Protein AF-A0A0F9FZ62-F1 (afdb_monomer_lite)

Secondary structure (DSSP, 8-state):
---PPPP------TTSBPPPEEEEEEEEEEEEEES--SSEEEEEEEESSTT---EEEEEEEEEPTT--SEEEEEEEEEEEEEEEEEE--

pLDDT: mean 80.11, std 10.9, range [39.81, 92.0]

Radius of gyration: 12.88 Å; chains: 1; bounding box: 30×21×42 Å

Structure (mmCIF, N/CA/C/O backbone):
data_AF-A0A0F9FZ62-F1
#
_entry.id   AF-A0A0F9FZ62-F1
#
loop_
_atom_site.group_PDB
_atom_site.id
_atom_site.type_symbol
_atom_site.label_atom_id
_atom_site.label_alt_id
_atom_site.label_comp_id
_atom_site.label_asym_id
_atom_site.label_entity_id
_atom_site.label_seq_id
_atom_site.pdbx_PDB_ins_code
_atom_site.Cartn_x
_atom_site.Cartn_y
_atom_site.Cartn_z
_atom_site.occupancy
_atom_site.B_iso_or_equiv
_atom_site.auth_seq_id
_atom_site.auth_comp_id
_atom_site.auth_asym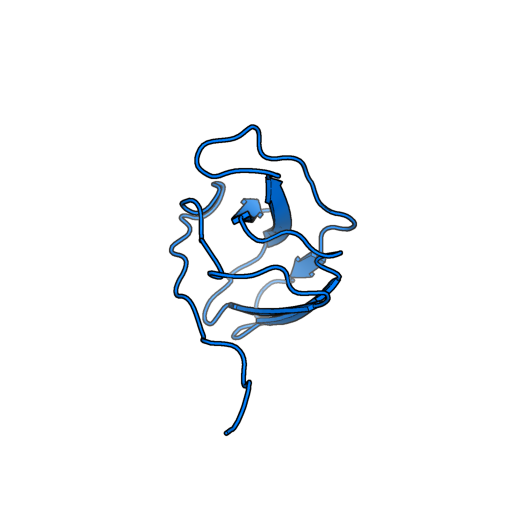_id
_atom_site.auth_atom_id
_atom_site.pdbx_PDB_model_num
ATOM 1 N N . MET A 1 1 ? 7.387 -3.989 26.122 1.00 39.81 1 MET A N 1
ATOM 2 C CA . MET A 1 1 ? 7.009 -5.104 25.227 1.00 39.81 1 MET A CA 1
ATOM 3 C C . MET A 1 1 ? 6.819 -4.499 23.853 1.00 39.81 1 MET A C 1
ATOM 5 O O . MET A 1 1 ? 6.100 -3.515 23.755 1.00 39.81 1 MET A O 1
ATOM 9 N N . SER A 1 2 ? 7.623 -4.915 22.877 1.00 43.56 2 SER A N 1
ATOM 10 C CA . SER A 1 2 ? 7.951 -4.052 21.743 1.00 43.56 2 SER A CA 1
ATOM 11 C C . SER A 1 2 ? 6.784 -3.858 20.778 1.00 43.56 2 SER A C 1
ATOM 13 O O . SER A 1 2 ? 6.276 -4.825 20.223 1.00 43.56 2 SER A O 1
ATOM 15 N N . LEU A 1 3 ? 6.368 -2.607 20.589 1.00 51.00 3 LEU A N 1
ATOM 16 C CA . LEU A 1 3 ? 5.237 -2.206 19.752 1.00 51.00 3 LEU A CA 1
ATOM 17 C C . LEU A 1 3 ? 5.657 -2.093 18.269 1.00 51.00 3 LEU A C 1
ATOM 19 O O . LEU A 1 3 ? 5.341 -1.105 17.608 1.00 51.00 3 LEU A O 1
ATOM 23 N N . TYR A 1 4 ? 6.417 -3.065 17.756 1.00 58.88 4 TYR A N 1
ATOM 24 C CA . TYR A 1 4 ? 6.824 -3.084 16.349 1.00 58.88 4 TYR A CA 1
ATOM 25 C C . TYR A 1 4 ? 5.607 -3.404 15.469 1.00 58.88 4 TYR A C 1
ATOM 27 O O . TYR A 1 4 ? 4.815 -4.281 15.810 1.00 58.88 4 TYR A O 1
ATOM 35 N N . GLY A 1 5 ? 5.415 -2.635 14.391 1.00 66.69 5 GLY A N 1
ATOM 36 C CA . GLY A 1 5 ? 4.354 -2.876 13.410 1.00 66.69 5 GLY A CA 1
ATOM 37 C C . GLY A 1 5 ? 4.439 -4.293 12.840 1.00 66.69 5 GLY A C 1
ATOM 38 O O . GLY A 1 5 ? 5.527 -4.852 12.714 1.00 66.69 5 GLY A O 1
ATOM 39 N N . GLU A 1 6 ? 3.287 -4.892 12.550 1.00 80.50 6 GLU A N 1
ATOM 40 C CA . GLU A 1 6 ? 3.214 -6.213 11.927 1.00 80.50 6 GLU A CA 1
ATOM 41 C C . GLU A 1 6 ? 3.220 -6.054 10.404 1.00 80.50 6 GLU A C 1
ATOM 43 O O . GLU A 1 6 ? 2.476 -5.237 9.860 1.00 80.50 6 GLU A O 1
ATOM 48 N N . TRP A 1 7 ? 4.024 -6.857 9.707 1.00 84.81 7 TRP A N 1
ATOM 49 C CA . TRP A 1 7 ? 3.959 -6.934 8.251 1.00 84.81 7 TRP A CA 1
ATOM 50 C C . TRP A 1 7 ? 2.680 -7.650 7.822 1.00 84.81 7 TRP A C 1
ATOM 52 O O . TRP A 1 7 ? 2.469 -8.816 8.159 1.00 84.81 7 TRP A O 1
ATOM 62 N N . LYS A 1 8 ? 1.841 -6.964 7.045 1.00 86.12 8 LYS A N 1
ATOM 63 C CA . LYS A 1 8 ? 0.640 -7.540 6.432 1.00 86.12 8 LYS A CA 1
ATOM 64 C C . LYS A 1 8 ? 0.876 -7.757 4.944 1.00 86.12 8 LYS A C 1
ATOM 66 O O . LYS A 1 8 ? 1.314 -6.854 4.236 1.00 86.12 8 LYS A O 1
ATOM 71 N N . ALA A 1 9 ? 0.575 -8.961 4.467 1.00 84.38 9 ALA A N 1
ATOM 72 C CA . ALA A 1 9 ? 0.627 -9.261 3.044 1.00 84.38 9 ALA A CA 1
ATOM 73 C C . ALA A 1 9 ? -0.618 -8.699 2.343 1.00 84.38 9 ALA A C 1
ATOM 75 O O . ALA A 1 9 ? -1.741 -8.942 2.780 1.00 84.38 9 ALA A O 1
ATOM 76 N N . ALA A 1 10 ? -0.410 -7.996 1.232 1.00 83.19 10 ALA A N 1
ATOM 77 C CA . ALA A 1 10 ? -1.465 -7.538 0.339 1.00 83.19 10 ALA A CA 1
ATOM 78 C C . ALA A 1 10 ? -1.154 -8.044 -1.069 1.00 83.19 10 ALA A C 1
ATOM 80 O O . ALA A 1 10 ? -0.093 -7.747 -1.618 1.00 83.19 10 ALA A O 1
ATOM 81 N N . THR A 1 11 ? -2.063 -8.825 -1.650 1.00 82.62 11 THR A N 1
ATOM 82 C CA . THR A 1 11 ? -1.908 -9.291 -3.032 1.00 82.62 11 THR A CA 1
ATOM 83 C C . THR A 1 11 ? -2.618 -8.317 -3.957 1.00 82.62 11 THR A C 1
ATOM 85 O O . THR A 1 11 ? -3.768 -7.953 -3.721 1.00 82.62 11 THR A O 1
ATOM 88 N N . ILE A 1 12 ? -1.926 -7.883 -5.005 1.00 79.25 12 ILE A N 1
ATOM 89 C CA . ILE A 1 12 ? -2.452 -6.966 -6.016 1.00 79.25 12 ILE A CA 1
ATOM 90 C C . ILE A 1 12 ? -2.203 -7.602 -7.370 1.00 79.25 12 ILE A C 1
ATOM 92 O O . ILE A 1 12 ? -1.098 -8.068 -7.647 1.00 79.25 12 ILE A O 1
ATOM 96 N N . THR A 1 13 ? -3.222 -7.597 -8.222 1.00 74.81 13 THR A N 1
ATOM 97 C CA . THR A 1 13 ? -3.031 -7.895 -9.639 1.00 74.81 13 THR A CA 1
ATOM 98 C C . THR A 1 13 ? -2.726 -6.590 -10.363 1.00 74.81 13 THR A C 1
ATOM 100 O O . THR A 1 13 ? -3.263 -5.537 -10.027 1.00 74.81 13 THR A O 1
ATOM 103 N N . ALA A 1 14 ? -1.826 -6.631 -11.340 1.00 68.44 14 ALA A N 1
ATOM 104 C CA . ALA A 1 14 ? -1.414 -5.447 -12.080 1.00 68.44 14 ALA A CA 1
ATOM 105 C C . ALA A 1 14 ? -2.641 -4.684 -12.636 1.00 68.44 14 ALA A C 1
ATOM 107 O O . ALA A 1 14 ? -3.489 -5.278 -13.302 1.00 68.44 14 ALA A O 1
ATOM 108 N N . GLY A 1 15 ? -2.745 -3.381 -12.346 1.00 68.44 15 GLY A N 1
ATOM 109 C CA . GLY A 1 15 ? -3.862 -2.540 -12.795 1.00 68.44 15 GLY A CA 1
ATOM 110 C C . GLY A 1 15 ? -5.085 -2.538 -11.872 1.0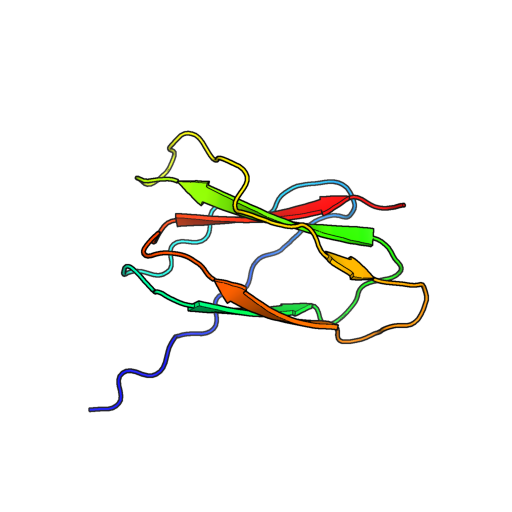0 68.44 15 GLY A C 1
ATOM 111 O O . GLY A 1 15 ? -6.108 -1.958 -12.238 1.00 68.44 15 GLY A O 1
ATOM 112 N N . THR A 1 16 ? -5.008 -3.169 -10.696 1.00 81.38 16 THR A N 1
ATOM 113 C CA . THR A 1 16 ? -6.098 -3.205 -9.713 1.00 81.38 16 THR A CA 1
ATOM 114 C C . THR A 1 16 ? -5.679 -2.649 -8.349 1.00 81.38 16 THR A C 1
ATOM 116 O O . THR A 1 16 ? -4.532 -2.264 -8.107 1.00 81.38 16 THR A O 1
ATOM 119 N N . SER A 1 17 ? -6.644 -2.587 -7.433 1.00 85.44 17 SER A N 1
ATOM 120 C CA . SER A 1 17 ? -6.402 -2.432 -6.001 1.00 85.44 17 SER A CA 1
ATOM 121 C C . SER A 1 17 ? -6.210 -3.788 -5.321 1.00 85.44 17 SER A C 1
ATOM 123 O O . SER A 1 17 ? -6.636 -4.820 -5.848 1.00 85.44 17 SER A O 1
ATOM 125 N N . SER A 1 18 ? -5.559 -3.777 -4.158 1.00 87.75 18 SER A N 1
ATOM 126 C CA . SER A 1 18 ? -5.555 -4.897 -3.221 1.00 87.75 18 SER A CA 1
ATOM 127 C C . SER A 1 18 ? -6.924 -5.073 -2.568 1.00 87.75 18 SER A C 1
ATOM 129 O O . SER A 1 18 ? -7.764 -4.160 -2.548 1.00 87.75 18 SER A O 1
ATOM 131 N N . ASP A 1 19 ? -7.087 -6.218 -1.913 1.00 88.94 19 ASP A N 1
ATOM 132 C CA . ASP A 1 19 ? -8.066 -6.358 -0.843 1.00 88.94 19 ASP A CA 1
ATOM 133 C C . ASP A 1 19 ? -7.808 -5.344 0.280 1.00 88.94 19 ASP A C 1
ATOM 135 O O . ASP A 1 19 ? -6.720 -4.771 0.410 1.00 88.94 19 ASP A O 1
ATOM 139 N N . GLU A 1 20 ? -8.848 -5.094 1.074 1.00 89.81 20 GLU A N 1
ATOM 140 C CA . GLU A 1 20 ? -8.735 -4.286 2.286 1.00 89.81 20 GLU A CA 1
ATOM 141 C C . GLU A 1 20 ? -7.760 -4.946 3.262 1.00 89.81 20 GLU A C 1
ATOM 143 O O . GLU A 1 20 ? -7.888 -6.127 3.583 1.00 89.81 20 GLU A O 1
ATOM 148 N N . VAL A 1 21 ? -6.801 -4.161 3.743 1.00 90.19 21 VAL A N 1
ATOM 149 C CA . VAL A 1 21 ? -5.856 -4.562 4.778 1.00 90.19 21 VAL A CA 1
ATOM 150 C C . VAL A 1 21 ? -6.210 -3.817 6.054 1.00 90.19 21 VAL A C 1
ATOM 152 O O . VAL A 1 21 ? -6.186 -2.585 6.091 1.00 90.19 21 VAL A O 1
ATOM 155 N N . ASP A 1 22 ? -6.525 -4.580 7.096 1.00 90.44 22 ASP A N 1
ATOM 156 C CA . ASP A 1 22 ? -6.712 -4.076 8.451 1.00 90.44 22 ASP A CA 1
ATOM 157 C C . ASP A 1 22 ? -5.380 -4.138 9.215 1.00 90.44 22 ASP A C 1
ATOM 159 O O . ASP A 1 22 ? -4.810 -5.213 9.438 1.00 90.44 22 ASP A O 1
ATOM 163 N N . LEU A 1 23 ? -4.875 -2.968 9.609 1.00 85.69 23 LEU A N 1
ATOM 164 C CA . LEU A 1 23 ? -3.643 -2.837 10.384 1.00 85.69 23 LEU A CA 1
ATOM 165 C C . LEU A 1 23 ? -3.846 -3.112 11.887 1.00 85.69 23 LEU A C 1
ATOM 167 O O . LEU A 1 23 ? -2.874 -3.224 12.632 1.00 85.69 23 LEU A O 1
ATOM 171 N N . GLY A 1 24 ? -5.093 -3.225 12.350 1.00 86.62 24 GLY A N 1
ATOM 172 C CA . GLY A 1 24 ? -5.474 -3.513 13.736 1.00 86.62 24 GLY A CA 1
ATOM 173 C C . GLY A 1 24 ? -5.375 -2.325 14.699 1.00 86.62 24 GLY A C 1
ATOM 174 O O . GLY A 1 24 ? -5.823 -2.429 15.840 1.00 86.62 24 GLY A O 1
ATOM 175 N N . ARG A 1 25 ? -4.784 -1.207 14.263 1.00 84.44 25 ARG A N 1
ATOM 176 C CA . ARG A 1 25 ? -4.762 0.084 14.963 1.00 84.44 25 ARG A CA 1
ATOM 177 C C . ARG A 1 25 ? -4.464 1.216 13.984 1.00 84.44 25 ARG A C 1
ATOM 179 O O . ARG A 1 25 ? -4.000 0.968 12.871 1.00 84.44 25 ARG A O 1
ATOM 186 N N . ASP A 1 26 ? -4.635 2.444 14.450 1.00 85.12 26 ASP A N 1
ATOM 187 C CA . ASP A 1 26 ? -4.236 3.638 13.714 1.00 85.12 26 ASP A CA 1
ATOM 188 C C . ASP A 1 26 ? -2.712 3.822 13.770 1.00 85.12 26 ASP A C 1
ATOM 190 O O . ASP A 1 26 ? -2.091 3.779 14.840 1.00 85.12 26 ASP A O 1
ATOM 194 N N . TYR A 1 27 ? -2.098 4.015 12.602 1.00 83.88 27 TYR A N 1
ATOM 195 C CA . TYR A 1 27 ? -0.669 4.288 12.460 1.00 83.88 27 TYR A CA 1
ATOM 196 C C . TYR A 1 27 ? -0.450 5.636 11.769 1.00 83.88 27 TYR A C 1
ATOM 198 O O . TYR A 1 27 ? -1.190 6.014 10.863 1.00 83.88 27 TYR A O 1
ATOM 206 N N . ASP A 1 28 ? 0.610 6.349 12.152 1.00 84.44 28 ASP A N 1
ATOM 207 C CA . ASP A 1 28 ? 0.998 7.598 11.483 1.00 84.44 28 ASP A CA 1
ATOM 208 C C . ASP A 1 28 ? 1.745 7.346 10.167 1.00 84.44 28 ASP A C 1
ATOM 210 O O . ASP A 1 28 ? 1.641 8.131 9.221 1.00 84.44 28 ASP A O 1
ATOM 214 N N . PHE A 1 29 ? 2.482 6.235 10.099 1.00 84.69 29 PHE A N 1
ATOM 215 C CA . PHE A 1 29 ? 3.334 5.857 8.976 1.00 84.69 29 PHE A CA 1
ATOM 216 C C . PHE A 1 29 ? 3.134 4.385 8.619 1.00 84.69 29 PHE A C 1
ATOM 218 O O . PHE A 1 29 ? 2.941 3.548 9.502 1.00 84.69 29 PHE A O 1
ATOM 225 N N . LEU A 1 30 ? 3.228 4.086 7.326 1.00 86.69 30 LEU A N 1
ATOM 226 C CA . LEU A 1 30 ? 3.210 2.740 6.772 1.00 86.69 30 LEU A CA 1
ATOM 227 C C . LEU A 1 30 ? 4.446 2.544 5.904 1.00 86.69 30 LEU A C 1
ATOM 229 O O . LEU A 1 30 ? 4.705 3.334 5.000 1.00 86.69 30 LEU A O 1
ATOM 233 N N . GLU A 1 31 ? 5.162 1.459 6.147 1.00 86.75 31 GLU A N 1
ATOM 234 C CA . GLU A 1 31 ? 6.241 0.995 5.288 1.00 86.75 31 GLU A CA 1
ATOM 235 C C . GLU A 1 31 ? 5.669 -0.012 4.281 1.00 86.75 31 GLU A C 1
ATOM 237 O O . GLU A 1 31 ? 4.956 -0.944 4.663 1.00 86.75 31 GLU A O 1
ATOM 242 N N . ILE A 1 32 ? 5.927 0.195 2.989 1.00 84.12 32 ILE A N 1
ATOM 243 C CA . ILE A 1 32 ? 5.516 -0.722 1.928 1.00 84.12 32 ILE A CA 1
ATOM 244 C C . ILE A 1 32 ? 6.744 -1.333 1.270 1.00 84.12 32 ILE A C 1
ATOM 246 O O . ILE A 1 32 ? 7.683 -0.637 0.891 1.00 84.12 32 ILE A O 1
ATOM 250 N N . GLN A 1 33 ? 6.696 -2.646 1.078 1.00 83.81 33 GLN A N 1
ATOM 251 C CA . GLN A 1 33 ? 7.667 -3.390 0.294 1.00 83.81 33 GLN A CA 1
ATOM 252 C C . GLN A 1 33 ? 6.939 -4.097 -0.847 1.00 83.81 33 GLN A C 1
ATOM 254 O O . GLN A 1 33 ? 6.016 -4.876 -0.614 1.00 83.81 33 GLN A O 1
ATOM 259 N N . ILE A 1 34 ? 7.362 -3.843 -2.084 1.00 79.38 34 ILE A N 1
ATOM 260 C CA . ILE A 1 34 ? 6.832 -4.477 -3.293 1.00 79.38 34 ILE A CA 1
ATOM 261 C C . ILE A 1 34 ? 7.965 -5.297 -3.919 1.00 79.38 34 ILE A C 1
ATOM 263 O O . ILE A 1 34 ? 8.803 -4.738 -4.634 1.00 79.38 34 ILE A O 1
ATOM 267 N N . PRO A 1 35 ? 8.018 -6.619 -3.663 1.00 72.25 35 PRO A N 1
ATOM 268 C CA . PRO A 1 35 ? 9.130 -7.468 -4.097 1.00 72.25 35 PRO A CA 1
ATOM 269 C C . PRO A 1 35 ? 9.329 -7.458 -5.618 1.00 72.25 35 PRO A C 1
ATOM 271 O O . PRO A 1 35 ? 10.446 -7.433 -6.129 1.00 72.25 35 PRO A O 1
ATOM 274 N N . THR A 1 36 ? 8.230 -7.421 -6.367 1.00 73.00 36 THR A N 1
ATOM 275 C CA . THR A 1 36 ? 8.249 -7.457 -7.829 1.00 73.00 36 THR A CA 1
ATOM 276 C C . THR A 1 36 ? 7.319 -6.400 -8.395 1.00 73.00 36 THR A C 1
ATOM 278 O O . THR A 1 36 ? 6.110 -6.457 -8.182 1.00 73.00 36 THR A O 1
ATOM 281 N N . ILE A 1 37 ? 7.882 -5.462 -9.152 1.00 68.94 37 ILE A N 1
ATOM 282 C CA . ILE A 1 37 ? 7.138 -4.484 -9.938 1.00 68.94 37 ILE A CA 1
ATOM 283 C C . ILE A 1 37 ? 7.859 -4.310 -11.272 1.00 68.94 37 ILE A C 1
ATOM 285 O O . ILE A 1 37 ? 9.072 -4.103 -11.303 1.00 68.94 37 ILE A O 1
ATOM 289 N N . THR A 1 38 ? 7.134 -4.488 -12.377 1.00 68.00 38 THR A N 1
ATOM 290 C CA . THR A 1 38 ? 7.710 -4.340 -13.719 1.00 68.00 38 THR A CA 1
ATOM 291 C C . THR A 1 38 ? 7.793 -2.867 -14.085 1.00 68.00 38 THR A C 1
ATOM 293 O O . THR A 1 38 ? 8.873 -2.413 -14.420 1.00 68.00 38 THR A O 1
ATOM 296 N N . SER A 1 39 ? 6.687 -2.133 -13.958 1.00 72.88 39 SER A N 1
ATOM 297 C CA . SER A 1 39 ? 6.577 -0.670 -13.988 1.00 72.88 39 SER A CA 1
ATOM 298 C C . SER A 1 39 ? 5.158 -0.300 -13.573 1.00 72.88 39 SER A C 1
ATOM 300 O O . SER A 1 39 ? 4.215 -1.045 -13.853 1.00 72.88 39 SER A O 1
ATOM 302 N N . GLY A 1 40 ? 4.990 0.829 -12.897 1.00 76.94 40 GLY A N 1
ATOM 303 C CA . GLY A 1 40 ? 3.657 1.273 -12.520 1.00 76.94 40 GLY A CA 1
ATOM 304 C C . GLY A 1 40 ? 3.650 2.341 -11.449 1.00 76.94 40 GLY A C 1
ATOM 305 O O . GLY A 1 40 ? 4.641 2.571 -10.747 1.00 76.94 40 GLY A O 1
ATOM 306 N N . THR A 1 41 ? 2.497 2.979 -11.323 1.00 83.19 41 THR A N 1
ATOM 307 C CA . THR A 1 41 ? 2.221 3.951 -10.275 1.00 83.19 41 THR A CA 1
ATOM 308 C C . THR A 1 41 ? 1.531 3.253 -9.111 1.00 83.19 41 THR A C 1
ATOM 310 O O . THR A 1 41 ? 0.539 2.546 -9.289 1.00 83.19 41 THR A O 1
ATOM 313 N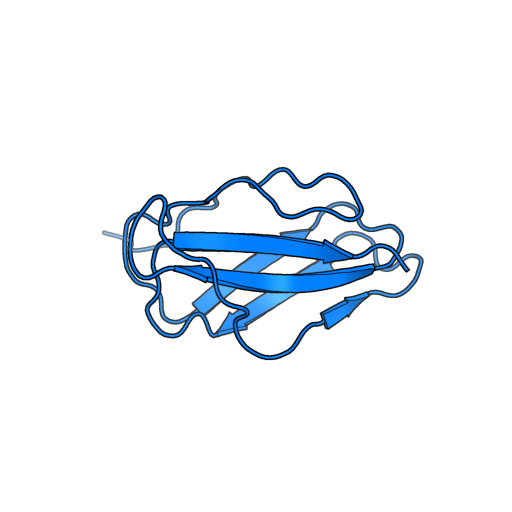 N . ILE A 1 42 ? 2.073 3.449 -7.914 1.00 84.38 42 ILE A N 1
ATOM 314 C CA . ILE A 1 42 ? 1.545 2.945 -6.654 1.00 84.38 42 ILE A CA 1
ATOM 315 C C . ILE A 1 42 ? 0.915 4.104 -5.895 1.00 84.38 42 ILE A C 1
ATOM 317 O O . ILE A 1 42 ? 1.534 5.155 -5.726 1.00 84.38 42 ILE A O 1
ATOM 321 N N . LYS A 1 43 ? -0.309 3.907 -5.414 1.00 87.94 43 LYS A N 1
ATOM 322 C CA . LYS A 1 43 ? -0.953 4.813 -4.459 1.00 87.94 43 LYS A CA 1
ATOM 323 C C . LYS A 1 43 ? -1.542 4.030 -3.299 1.00 87.94 43 LYS A C 1
ATOM 325 O O . LYS A 1 43 ? -1.861 2.846 -3.428 1.00 87.94 43 LYS A O 1
ATOM 330 N N . LEU A 1 44 ? -1.750 4.726 -2.192 1.00 88.88 44 LEU A N 1
ATOM 331 C CA . LEU A 1 44 ? -2.533 4.213 -1.082 1.00 88.88 44 LEU A CA 1
ATOM 332 C C . LEU A 1 44 ? -3.939 4.786 -1.123 1.00 88.88 44 LEU A C 1
ATOM 334 O O . LEU A 1 44 ? -4.158 5.950 -1.447 1.00 88.88 44 LEU A O 1
ATOM 338 N N . GLN A 1 45 ? -4.892 3.941 -0.774 1.00 92.00 45 GLN A N 1
ATOM 339 C CA . GLN A 1 45 ? -6.244 4.332 -0.448 1.00 92.00 45 GLN A CA 1
ATOM 340 C C . GLN A 1 45 ? -6.534 3.966 0.997 1.00 92.00 45 GLN A C 1
ATOM 342 O O . GLN A 1 45 ? -6.092 2.921 1.464 1.00 92.00 45 GLN A O 1
ATOM 347 N N . VAL A 1 46 ? -7.305 4.792 1.691 1.00 92.00 46 VAL A N 1
ATOM 348 C CA . VAL A 1 46 ? -7.647 4.582 3.101 1.00 92.00 46 VAL A CA 1
ATOM 349 C C . VAL A 1 46 ? -9.138 4.730 3.356 1.00 92.00 46 VAL A C 1
ATOM 351 O O . VAL A 1 46 ? -9.844 5.400 2.597 1.00 92.00 46 VAL A O 1
ATOM 354 N N . ALA A 1 47 ? -9.615 4.104 4.427 1.00 91.44 47 ALA A N 1
ATOM 355 C CA . ALA A 1 47 ? -10.989 4.199 4.898 1.00 91.44 47 ALA A CA 1
ATOM 356 C C . ALA A 1 47 ? -11.044 4.374 6.425 1.00 91.44 47 ALA A C 1
ATOM 358 O O . ALA A 1 47 ? -10.179 3.903 7.156 1.00 91.44 47 ALA A O 1
ATOM 359 N N . GLU A 1 48 ? -12.099 5.036 6.908 1.00 87.62 48 GLU A N 1
ATOM 360 C CA . GLU A 1 48 ? -12.343 5.280 8.344 1.00 87.62 48 GLU A CA 1
ATOM 361 C C . GLU A 1 48 ? -12.901 4.049 9.080 1.00 87.62 48 GLU A C 1
ATOM 363 O O . GLU A 1 48 ? -12.925 4.006 10.306 1.00 87.62 48 GLU A O 1
ATOM 368 N N . LYS A 1 49 ? -13.407 3.058 8.340 1.00 89.25 49 LYS A N 1
ATOM 369 C CA . LYS A 1 49 ? -14.019 1.840 8.883 1.00 89.25 49 LYS A CA 1
ATOM 370 C C . LYS A 1 49 ? -13.870 0.677 7.908 1.00 89.25 49 LYS A C 1
ATOM 372 O O . LYS A 1 49 ? -13.839 0.908 6.696 1.00 89.25 49 LYS A O 1
ATOM 377 N N . THR A 1 50 ? -13.888 -0.549 8.430 1.00 91.62 50 THR A N 1
ATOM 378 C CA . THR A 1 50 ? -13.913 -1.770 7.611 1.00 91.62 50 THR A CA 1
ATOM 379 C C . THR A 1 50 ? -15.074 -1.750 6.618 1.00 91.62 50 THR A C 1
ATOM 381 O O . THR A 1 50 ? -16.196 -1.355 6.959 1.00 91.62 50 THR A O 1
ATOM 384 N N . GLY A 1 51 ? -14.804 -2.163 5.379 1.00 88.62 51 GLY A N 1
ATOM 385 C CA . GLY A 1 51 ? -15.778 -2.170 4.287 1.00 88.62 51 GLY A CA 1
ATOM 386 C C . GLY A 1 51 ? -16.292 -0.778 3.905 1.00 88.62 51 GLY A C 1
ATOM 387 O O . GLY A 1 51 ? -17.337 -0.657 3.265 1.00 88.62 51 GLY A O 1
ATOM 388 N N . GLY A 1 52 ? -15.609 0.281 4.345 1.00 87.56 52 GLY A N 1
ATOM 389 C CA . GLY A 1 52 ? -15.982 1.661 4.080 1.00 87.56 52 GLY A CA 1
ATOM 390 C C . GLY A 1 52 ? -15.656 2.122 2.660 1.00 87.56 52 GLY A C 1
ATOM 391 O O . GLY A 1 52 ? -15.174 1.379 1.804 1.00 87.56 52 GLY A O 1
ATOM 392 N N . THR A 1 53 ? -15.906 3.406 2.414 1.00 90.69 53 THR A N 1
ATOM 393 C CA . THR A 1 53 ? -15.494 4.053 1.168 1.00 90.69 53 THR A CA 1
ATOM 394 C C . THR A 1 53 ? -14.009 4.382 1.234 1.00 90.69 53 THR 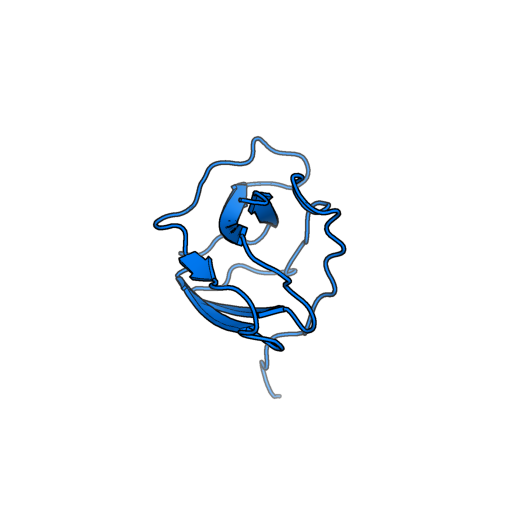A C 1
ATOM 396 O O . THR A 1 53 ? -13.593 5.209 2.045 1.00 90.69 53 THR A O 1
ATOM 399 N N . PHE A 1 54 ? -13.234 3.765 0.347 1.00 91.69 54 PHE A N 1
ATOM 400 C CA . PHE A 1 54 ? -11.804 4.012 0.204 1.00 91.69 54 PHE A CA 1
ATOM 401 C C . PHE A 1 54 ? -11.544 5.297 -0.581 1.00 91.69 54 PHE A C 1
ATOM 403 O O . PHE A 1 54 ? -12.153 5.532 -1.627 1.00 91.69 54 PHE A O 1
ATOM 410 N N . ARG A 1 55 ? -10.641 6.131 -0.067 1.00 90.56 55 ARG A N 1
ATOM 411 C CA . ARG A 1 55 ? -10.257 7.424 -0.644 1.00 90.56 55 ARG A CA 1
ATOM 412 C C . ARG A 1 55 ? -8.763 7.433 -0.904 1.00 90.56 55 ARG A C 1
ATOM 414 O O . ARG A 1 55 ? -8.016 6.880 -0.105 1.00 90.56 55 ARG A O 1
ATOM 421 N N . ASP A 1 56 ? -8.337 8.079 -1.980 1.00 89.88 56 ASP A N 1
ATOM 422 C CA . ASP A 1 56 ? -6.914 8.230 -2.286 1.00 89.88 56 ASP A CA 1
ATOM 423 C C . ASP A 1 56 ? -6.215 9.038 -1.190 1.00 89.88 56 ASP A C 1
ATOM 425 O O . ASP A 1 56 ? -6.689 10.106 -0.794 1.00 89.88 56 ASP A O 1
ATOM 429 N N . LEU A 1 57 ? -5.093 8.512 -0.702 1.00 85.31 57 LEU A N 1
ATOM 430 C CA . LEU A 1 57 ? -4.264 9.154 0.300 1.00 85.31 57 LEU A CA 1
ATOM 431 C C . LEU A 1 57 ? -2.984 9.684 -0.346 1.00 85.31 57 LEU A C 1
ATOM 433 O O . LEU A 1 57 ? -2.057 8.925 -0.624 1.00 85.31 57 LEU A O 1
ATOM 437 N N . GLY A 1 58 ? -2.933 11.006 -0.514 1.00 79.81 58 GLY A N 1
ATOM 438 C CA . GLY A 1 58 ? -1.723 11.733 -0.890 1.00 79.81 58 GLY A CA 1
ATOM 439 C C . GLY A 1 58 ? -1.178 11.404 -2.281 1.00 79.81 58 GLY A C 1
ATOM 440 O O . GLY A 1 58 ? -1.925 11.055 -3.198 1.00 79.81 58 GLY A O 1
ATOM 441 N N . ASP A 1 59 ? 0.137 11.582 -2.419 1.00 68.31 59 ASP A N 1
ATOM 442 C CA . ASP A 1 59 ? 0.846 11.461 -3.689 1.00 68.31 59 ASP A CA 1
ATOM 443 C C . ASP A 1 59 ? 1.089 10.003 -4.084 1.00 68.31 59 ASP A C 1
ATOM 445 O O . ASP A 1 59 ? 1.354 9.122 -3.263 1.00 68.31 59 ASP A O 1
ATOM 449 N N . SER A 1 60 ? 1.020 9.763 -5.389 1.00 78.19 60 SER A N 1
ATOM 450 C CA . SER A 1 60 ? 1.320 8.474 -5.992 1.00 78.19 60 SER A CA 1
ATOM 451 C C . SER A 1 60 ? 2.785 8.388 -6.402 1.00 78.19 60 SER A C 1
ATOM 453 O O . SER A 1 60 ? 3.335 9.355 -6.932 1.00 78.19 60 SER A O 1
ATOM 455 N N . ILE A 1 61 ? 3.395 7.217 -6.258 1.00 78.81 61 ILE A N 1
ATOM 456 C CA . ILE A 1 61 ? 4.803 7.007 -6.590 1.00 78.81 61 ILE A CA 1
ATOM 457 C C . ILE A 1 61 ? 4.905 6.165 -7.851 1.00 78.81 61 ILE A C 1
ATOM 459 O O . ILE A 1 61 ? 4.315 5.093 -7.943 1.00 78.81 61 ILE A O 1
ATOM 463 N N . THR A 1 62 ? 5.640 6.658 -8.847 1.00 75.50 62 THR A N 1
ATOM 464 C CA . THR A 1 62 ? 5.822 5.955 -10.121 1.00 75.50 62 THR A CA 1
ATOM 465 C C . THR A 1 62 ? 7.169 5.256 -10.136 1.00 75.50 62 THR A C 1
ATOM 467 O O . THR A 1 62 ? 8.214 5.895 -10.032 1.00 75.50 62 THR A O 1
ATOM 470 N N . THR A 1 63 ? 7.135 3.935 -10.274 1.00 73.19 63 THR A N 1
ATOM 471 C CA . THR A 1 63 ? 8.330 3.098 -10.387 1.00 73.19 63 THR A CA 1
ATOM 472 C C . THR A 1 63 ? 8.666 2.859 -11.856 1.00 73.19 63 THR A C 1
ATOM 474 O O . THR A 1 63 ? 7.785 2.594 -12.680 1.00 73.19 63 THR A O 1
ATOM 477 N N . GLY A 1 64 ? 9.949 2.997 -12.193 1.00 68.38 64 GLY A N 1
ATOM 478 C CA . GLY A 1 64 ? 10.462 2.756 -13.538 1.00 68.38 64 GLY A CA 1
ATOM 479 C C . GLY A 1 64 ? 10.683 1.272 -13.821 1.00 68.38 64 GLY A C 1
ATOM 480 O O . GLY A 1 64 ? 10.690 0.434 -12.917 1.00 68.38 64 GLY A O 1
ATOM 481 N N . VAL A 1 65 ? 10.901 0.947 -15.096 1.00 66.06 65 VAL A N 1
ATOM 482 C CA . VAL A 1 65 ? 11.212 -0.427 -15.497 1.00 66.06 65 VAL A CA 1
ATOM 483 C C . VAL A 1 65 ? 12.523 -0.888 -14.862 1.00 66.06 65 VAL A C 1
ATOM 485 O O . VAL A 1 65 ? 13.548 -0.224 -14.992 1.00 66.06 65 VAL A O 1
ATOM 488 N N . GLY A 1 66 ? 12.495 -2.041 -14.189 1.00 64.38 66 GLY A N 1
ATOM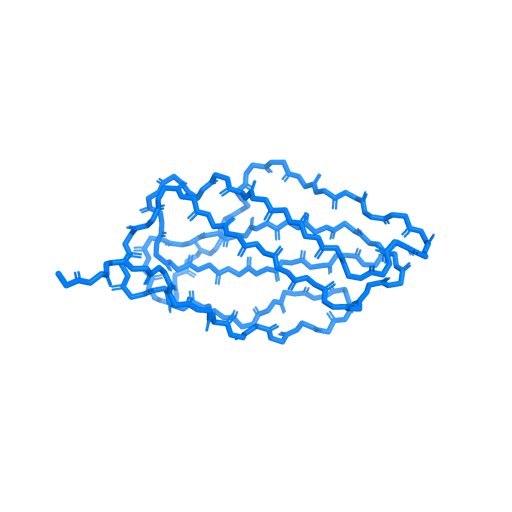 489 C CA . GLY A 1 66 ? 13.687 -2.676 -13.618 1.00 64.38 66 GLY A CA 1
ATOM 490 C C . GLY A 1 66 ? 14.036 -2.275 -12.179 1.00 64.38 66 GLY A C 1
ATOM 491 O O . GLY A 1 66 ? 15.063 -2.727 -11.673 1.00 64.38 66 GLY A O 1
ATOM 492 N N . THR A 1 67 ? 13.188 -1.503 -11.490 1.00 64.62 67 THR A N 1
ATOM 493 C CA . THR A 1 67 ? 13.399 -1.052 -10.095 1.00 64.62 67 THR A CA 1
ATOM 494 C C . THR A 1 67 ? 13.184 -2.144 -9.027 1.00 64.62 67 THR A C 1
ATOM 496 O O . THR A 1 67 ? 13.200 -1.806 -7.858 1.00 64.62 67 THR A O 1
ATOM 499 N N . HIS A 1 68 ? 12.987 -3.420 -9.403 1.00 63.81 68 HIS A N 1
ATOM 500 C CA . HIS A 1 68 ? 12.830 -4.621 -8.546 1.00 63.81 68 HIS A CA 1
ATOM 501 C C . HIS A 1 68 ? 13.040 -4.421 -7.028 1.00 63.81 68 HIS A C 1
ATOM 503 O O . HIS A 1 68 ? 14.106 -3.981 -6.606 1.00 63.81 68 HIS A O 1
ATOM 509 N N . ASN A 1 69 ? 12.098 -4.887 -6.198 1.00 65.12 69 ASN A N 1
ATOM 510 C CA . ASN A 1 69 ? 12.089 -4.671 -4.743 1.00 65.12 69 ASN A CA 1
ATOM 511 C C . ASN A 1 69 ? 11.954 -3.191 -4.354 1.00 65.12 69 ASN A C 1
ATOM 513 O O . ASN A 1 69 ? 12.793 -2.638 -3.643 1.00 65.12 69 ASN A O 1
ATOM 517 N N . TYR A 1 70 ? 10.877 -2.551 -4.812 1.00 75.00 70 TYR A N 1
ATOM 518 C CA . TYR A 1 70 ? 10.564 -1.189 -4.393 1.00 75.00 70 TYR A CA 1
ATOM 519 C C . TYR A 1 70 ? 10.187 -1.157 -2.908 1.00 75.00 70 TYR A C 1
ATOM 521 O O . TYR A 1 70 ? 9.473 -2.036 -2.419 1.00 75.00 70 TYR A O 1
ATOM 529 N N . HIS A 1 71 ? 10.666 -0.139 -2.203 1.00 80.56 71 HIS A N 1
ATOM 530 C CA . HIS A 1 71 ? 10.459 0.024 -0.777 1.00 80.56 71 HIS A CA 1
ATOM 531 C C . HIS A 1 71 ? 10.334 1.504 -0.421 1.00 80.56 71 HIS A C 1
ATOM 533 O O . HIS A 1 71 ? 11.190 2.293 -0.827 1.00 80.56 71 HIS A O 1
ATOM 539 N N . ASP A 1 72 ? 9.295 1.878 0.325 1.00 83.00 72 ASP A N 1
ATOM 540 C CA . ASP A 1 72 ? 9.057 3.276 0.699 1.00 83.00 72 ASP A CA 1
ATOM 541 C C . ASP A 1 72 ? 8.167 3.417 1.937 1.00 83.00 72 ASP A C 1
ATOM 543 O O . ASP A 1 72 ? 7.512 2.470 2.369 1.00 83.00 72 ASP A O 1
ATOM 547 N N . THR A 1 73 ? 8.131 4.618 2.510 1.00 84.94 73 THR A N 1
ATOM 548 C CA . THR A 1 73 ? 7.298 4.958 3.663 1.00 84.94 73 THR A CA 1
ATOM 549 C C . THR A 1 73 ? 6.264 6.010 3.293 1.00 8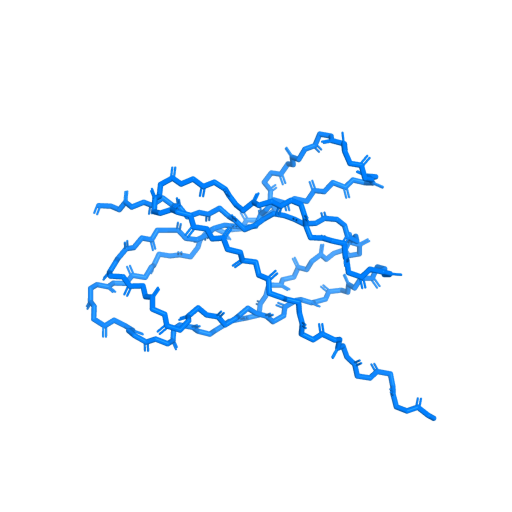4.94 73 THR A C 1
ATOM 551 O O . THR A 1 73 ? 6.586 7.141 2.936 1.00 84.94 73 THR A O 1
ATOM 554 N N . PHE A 1 74 ? 4.997 5.662 3.473 1.00 83.62 74 PHE A N 1
ATOM 555 C CA . PHE A 1 74 ? 3.875 6.564 3.280 1.00 83.62 74 PHE A CA 1
ATOM 556 C C . PHE A 1 74 ? 3.407 7.133 4.616 1.00 83.62 74 PHE A C 1
ATOM 558 O O . PHE A 1 74 ? 3.352 6.441 5.636 1.00 83.62 74 PHE A O 1
ATOM 565 N N . LYS A 1 75 ? 3.021 8.411 4.607 1.00 86.94 75 LYS A N 1
ATOM 566 C CA . LYS A 1 75 ? 2.301 9.017 5.730 1.00 86.94 75 LYS A CA 1
ATOM 567 C C . LYS A 1 75 ? 0.870 8.525 5.685 1.00 86.94 75 LYS A C 1
ATOM 569 O O . LYS A 1 75 ? 0.143 8.864 4.757 1.00 86.94 75 LYS A O 1
ATOM 574 N N . LEU A 1 76 ? 0.495 7.735 6.680 1.00 85.31 76 LEU A N 1
ATOM 575 C CA . LEU A 1 76 ? -0.822 7.140 6.762 1.00 85.31 76 LEU A CA 1
ATOM 576 C C . LEU A 1 76 ? -1.811 8.081 7.447 1.00 85.31 76 LEU A C 1
ATOM 578 O O . LEU A 1 76 ? -2.974 8.062 7.096 1.00 85.31 76 LEU A O 1
ATOM 582 N N . GLY A 1 77 ? -1.357 8.955 8.351 1.00 83.31 77 GLY A N 1
ATOM 583 C CA . GLY A 1 77 ? -2.205 9.997 8.940 1.00 83.31 77 GLY A CA 1
ATOM 584 C C . GLY A 1 77 ? -3.273 9.473 9.904 1.00 83.31 77 GLY A C 1
ATOM 585 O O . GLY A 1 77 ? -4.308 10.117 10.056 1.00 83.31 77 GLY A O 1
ATOM 586 N N . GLY A 1 78 ? -3.031 8.318 10.532 1.00 84.44 78 GLY A N 1
ATOM 587 C CA . GLY A 1 78 ? -3.907 7.758 11.558 1.00 84.44 78 GLY A CA 1
ATOM 588 C C . GLY A 1 78 ? -5.076 6.933 11.023 1.00 84.44 78 GLY A C 1
ATOM 589 O O . GLY A 1 78 ? -6.062 6.789 11.731 1.00 84.44 78 GLY A O 1
ATOM 590 N N . TYR A 1 79 ? -5.001 6.408 9.797 1.00 87.25 79 TYR A N 1
ATOM 591 C CA . TYR A 1 79 ? -6.000 5.457 9.295 1.00 87.25 79 TYR A CA 1
ATOM 592 C C . TYR A 1 79 ? -5.595 4.012 9.612 1.00 87.25 79 TYR A C 1
ATOM 594 O O . TYR A 1 79 ? -4.418 3.669 9.584 1.00 87.25 79 TYR A O 1
ATOM 602 N N . GLN A 1 80 ? -6.575 3.147 9.863 1.00 88.50 80 GLN A N 1
ATOM 603 C CA . GLN A 1 80 ? -6.353 1.719 10.113 1.00 88.50 80 GLN A CA 1
ATOM 604 C C . GLN A 1 80 ? -6.584 0.844 8.871 1.00 88.50 80 GLN A C 1
ATOM 606 O O . GLN A 1 80 ? -5.894 -0.158 8.686 1.00 88.50 80 GLN A O 1
ATOM 611 N N . PHE A 1 81 ? -7.552 1.204 8.023 1.00 91.56 81 PHE A N 1
ATOM 612 C CA . PHE A 1 81 ? -7.979 0.382 6.887 1.00 91.56 81 PHE A CA 1
ATOM 613 C C . PHE A 1 81 ? -7.403 0.931 5.593 1.00 91.56 81 PHE A C 1
ATOM 615 O O . PHE A 1 81 ? -7.682 2.076 5.226 1.00 91.56 81 PHE A O 1
ATOM 622 N N . ILE A 1 82 ? -6.624 0.112 4.888 1.00 91.50 82 ILE A N 1
ATOM 623 C CA . ILE A 1 82 ? -5.889 0.550 3.701 1.00 91.50 82 ILE A CA 1
ATOM 624 C C . ILE A 1 82 ? -6.124 -0.374 2.506 1.00 91.50 82 ILE A C 1
ATOM 626 O O . ILE A 1 82 ? -6.435 -1.555 2.651 1.00 91.50 82 ILE A O 1
ATOM 630 N N . LYS A 1 83 ? -5.924 0.167 1.308 1.00 91.31 83 LYS A N 1
ATOM 631 C CA . LYS A 1 83 ? -5.755 -0.575 0.061 1.00 91.31 83 LYS A CA 1
ATOM 632 C C . LYS A 1 83 ? -4.564 -0.015 -0.686 1.00 91.31 83 LYS A C 1
ATOM 634 O O . LYS A 1 83 ? -4.393 1.197 -0.783 1.00 91.31 83 LYS A O 1
ATOM 639 N N . VAL A 1 84 ? -3.765 -0.900 -1.254 1.00 88.12 84 VAL A N 1
ATOM 640 C CA . VAL A 1 84 ? -2.683 -0.514 -2.152 1.00 88.12 84 VAL A CA 1
ATOM 641 C C . VAL A 1 84 ? -3.225 -0.609 -3.568 1.00 88.12 84 VAL A C 1
ATOM 643 O O . VAL A 1 84 ? -3.788 -1.631 -3.954 1.00 88.12 84 VAL A O 1
ATOM 646 N N . VAL A 1 85 ? -3.087 0.452 -4.350 1.00 86.94 85 VAL A N 1
ATOM 647 C CA . VAL A 1 85 ? -3.519 0.468 -5.748 1.00 86.94 85 VAL A CA 1
ATOM 648 C C . VAL A 1 85 ? -2.300 0.553 -6.636 1.00 86.94 85 VAL A C 1
ATOM 650 O O . VAL A 1 85 ? -1.434 1.400 -6.426 1.00 86.94 85 VAL A O 1
ATOM 653 N N . SER A 1 86 ? -2.260 -0.317 -7.639 1.00 83.31 86 SER A N 1
ATOM 654 C CA . SER A 1 86 ? -1.235 -0.314 -8.668 1.00 83.31 86 SER A CA 1
ATOM 655 C C . SER A 1 86 ? -1.882 -0.055 -10.019 1.00 83.31 86 SER A C 1
ATOM 657 O O . SER A 1 86 ? -2.770 -0.796 -10.436 1.00 83.31 86 SER A O 1
ATOM 659 N N . SER A 1 87 ? -1.430 0.978 -10.725 1.00 78.44 87 SER A N 1
ATOM 660 C CA . SER A 1 87 ? -1.714 1.130 -12.151 1.00 78.44 87 SER A CA 1
ATOM 661 C C . SER A 1 87 ? -0.482 0.738 -12.951 1.00 78.44 87 SER A C 1
ATOM 663 O O . SER A 1 87 ? 0.598 1.293 -12.742 1.00 78.44 87 SER A O 1
ATOM 665 N N . VAL A 1 88 ? -0.652 -0.208 -13.871 1.00 67.12 88 VAL A N 1
ATOM 666 C CA . VAL A 1 88 ? 0.369 -0.519 -14.876 1.00 67.12 88 VAL A CA 1
ATOM 667 C C . VAL A 1 88 ? 0.442 0.654 -15.841 1.00 67.12 88 VAL A C 1
ATOM 669 O O . VAL A 1 88 ? -0.604 1.156 -16.262 1.00 67.12 88 VAL A O 1
ATOM 672 N N . THR A 1 89 ? 1.653 1.084 -16.167 1.00 55.81 89 THR A N 1
ATOM 673 C CA . THR A 1 89 ? 1.906 2.001 -17.283 1.00 55.81 89 THR A CA 1
ATOM 674 C C . THR A 1 89 ? 2.252 1.223 -18.537 1.00 55.81 89 THR A C 1
ATOM 676 O O . THR A 1 89 ? 2.999 0.225 -18.409 1.00 55.81 89 THR A O 1
#

Foldseek 3Di:
DDPDFDDDDWDDDEAFKTPKDFSVWWDQKDKDKDQDDQWWKKWKWFDQDPVGDTDTDDDIDTDDGPPGTDIDMDGRRGTGIMMMGTYDD

Sequence (89 aa):
MSLYGEWKAATITAGTSSDEVDLGRDYDFLEIQIPTITSGTIKLQVAEKTGGTFRDLGDSITTGVGTHNYHDTFKLGGYQFIKVVSSVT

Organism: NCBI:txid412755